Protein AF-A0ABD0MP24-F1 (afdb_monomer_lite)

Organism: Cirrhinus mrigala (NCBI:txid683832)

InterPro domains:
  IPR014722 Large ribosomal subunit protein uL2, domain 2 [G3DSA:2.30.30.30] (44-97)
  IPR021991 UHRF1, tandem tudor domain [PF12148] (24-97)

Sequence (97 aa):
VPRRLCLLWCVKLMTVVFVCVSCSYPENGVVEMSADDVRPRARTVLRFDQLQVGDVVMVNYNLENPEERGFWYDAEITSLNAVSRTNKEIHVKILLG

Structure (mmCIF, N/CA/C/O backbone):
data_AF-A0ABD0MP24-F1
#
_entry.id   AF-A0ABD0MP24-F1
#
loop_
_atom_site.group_PDB
_atom_site.id
_atom_site.type_symbol
_atom_site.label_atom_id
_atom_site.label_alt_id
_atom_site.label_comp_id
_atom_site.label_asym_id
_atom_site.label_entity_id
_atom_site.label_seq_id
_atom_site.pdbx_PDB_ins_code
_atom_site.Cartn_x
_atom_site.Cartn_y
_atom_site.Cartn_z
_atom_site.occupancy
_atom_site.B_iso_or_equiv
_atom_site.auth_seq_id
_atom_site.auth_comp_id
_atom_site.auth_asym_id
_atom_site.auth_atom_id
_atom_site.pdbx_PDB_model_num
ATOM 1 N N . VAL A 1 1 ? 16.097 -2.424 -5.106 1.00 37.06 1 VAL A N 1
ATOM 2 C CA . VAL A 1 1 ? 15.047 -1.407 -5.351 1.00 37.06 1 VAL A CA 1
ATOM 3 C C . VAL A 1 1 ? 13.701 -2.072 -5.093 1.00 37.06 1 VAL A C 1
ATOM 5 O O . VAL A 1 1 ? 13.515 -3.161 -5.631 1.00 37.06 1 VAL A O 1
ATOM 8 N N . PRO A 1 2 ? 12.826 -1.533 -4.224 1.00 38.31 2 PRO A N 1
ATOM 9 C CA . PRO A 1 2 ? 11.573 -2.191 -3.860 1.00 38.31 2 PRO A CA 1
ATOM 10 C C . PRO A 1 2 ? 10.729 -2.377 -5.120 1.00 38.31 2 PRO A C 1
ATOM 12 O O . PRO A 1 2 ? 10.411 -1.408 -5.805 1.00 38.31 2 PRO A O 1
ATOM 15 N N . ARG A 1 3 ? 10.422 -3.632 -5.456 1.00 45.38 3 ARG A N 1
ATOM 16 C CA . ARG A 1 3 ? 9.990 -4.057 -6.800 1.00 45.38 3 ARG A CA 1
ATOM 17 C C . ARG A 1 3 ? 8.605 -3.563 -7.233 1.00 45.38 3 ARG A C 1
ATOM 19 O O . ARG A 1 3 ? 8.170 -3.893 -8.324 1.00 45.38 3 ARG A O 1
ATOM 26 N N . ARG A 1 4 ? 7.885 -2.807 -6.399 1.00 46.69 4 ARG A N 1
ATOM 27 C CA . ARG A 1 4 ? 6.456 -2.513 -6.616 1.00 46.69 4 ARG A CA 1
ATOM 28 C C . ARG A 1 4 ? 6.071 -1.047 -6.437 1.00 46.69 4 ARG A C 1
ATOM 30 O O . ARG A 1 4 ? 4.903 -0.726 -6.228 1.00 46.69 4 ARG A O 1
ATOM 37 N N . LEU A 1 5 ? 7.038 -0.145 -6.590 1.00 48.34 5 LEU A N 1
ATOM 38 C CA . LEU A 1 5 ? 6.755 1.239 -6.952 1.00 48.34 5 LEU A CA 1
ATOM 39 C C . LEU A 1 5 ? 7.066 1.393 -8.425 1.00 48.34 5 LEU A C 1
ATOM 41 O O . LEU A 1 5 ? 8.235 1.467 -8.772 1.00 48.34 5 LEU A O 1
ATOM 45 N N . CYS A 1 6 ? 6.059 1.564 -9.270 1.00 46.53 6 CYS A N 1
ATOM 46 C CA . CYS A 1 6 ? 5.920 2.882 -9.865 1.00 46.53 6 CYS A CA 1
ATOM 47 C C . CYS A 1 6 ? 4.545 3.045 -10.520 1.00 46.53 6 CYS A C 1
ATOM 49 O O . CYS A 1 6 ? 3.928 2.114 -11.035 1.00 46.53 6 CYS A O 1
ATOM 51 N N . LEU A 1 7 ? 4.051 4.274 -10.458 1.00 44.28 7 LEU A N 1
ATOM 52 C CA . LEU A 1 7 ? 2.844 4.754 -11.112 1.00 44.28 7 LEU A CA 1
ATOM 53 C C . LEU A 1 7 ? 3.151 4.860 -12.616 1.00 44.28 7 LEU A C 1
ATOM 55 O O . LEU A 1 7 ? 3.476 5.935 -13.101 1.00 44.28 7 LEU A O 1
ATOM 59 N N . LEU A 1 8 ? 3.133 3.733 -13.329 1.00 48.16 8 LEU A N 1
ATOM 60 C CA . LEU A 1 8 ? 3.733 3.608 -14.662 1.00 48.16 8 LEU A CA 1
ATOM 61 C C . LEU A 1 8 ? 2.770 3.950 -15.801 1.00 48.16 8 LEU A C 1
ATOM 63 O O . LEU A 1 8 ? 1.639 3.467 -15.848 1.00 48.16 8 LEU A O 1
ATOM 67 N N . TRP A 1 9 ? 3.256 4.751 -16.751 1.00 40.00 9 TRP A N 1
ATOM 68 C CA . TRP A 1 9 ? 2.783 4.723 -18.135 1.00 40.00 9 TRP A CA 1
ATOM 69 C C . TRP A 1 9 ? 3.519 3.584 -18.839 1.00 40.00 9 TRP A C 1
ATOM 71 O O . TRP A 1 9 ? 4.747 3.572 -18.829 1.00 40.00 9 TRP A O 1
ATOM 81 N N . CYS A 1 10 ? 2.791 2.630 -19.423 1.00 42.75 10 CYS A N 1
ATOM 82 C CA . CYS A 1 10 ? 3.408 1.545 -20.178 1.00 42.75 10 CYS A CA 1
ATOM 83 C C . CYS A 1 10 ? 2.907 1.491 -21.623 1.00 42.75 10 CYS A C 1
ATOM 85 O O . CYS A 1 10 ? 1.706 1.602 -21.881 1.00 42.75 10 CYS A O 1
ATOM 87 N N . VAL A 1 11 ? 3.844 1.297 -22.553 1.00 46.41 11 VAL A N 1
ATOM 88 C CA . VAL A 1 11 ? 3.590 1.061 -23.976 1.00 46.41 11 VAL A CA 1
ATOM 89 C C . VAL A 1 11 ? 3.615 -0.448 -24.220 1.00 46.41 11 VAL A C 1
ATOM 91 O O . VAL A 1 11 ? 4.611 -1.111 -23.947 1.00 46.41 11 VAL A O 1
ATOM 94 N N . LYS A 1 12 ? 2.507 -1.005 -24.716 1.00 40.22 12 LYS A N 1
ATOM 95 C CA . LYS A 1 12 ? 2.363 -2.444 -24.968 1.00 40.22 12 LYS A CA 1
ATOM 96 C C . LYS A 1 12 ? 3.028 -2.818 -26.297 1.00 40.22 12 LYS A C 1
ATOM 98 O O . LYS A 1 12 ? 2.524 -2.435 -27.349 1.00 40.22 12 LYS A O 1
ATOM 103 N N . LEU A 1 13 ? 4.120 -3.581 -26.256 1.00 40.44 13 LEU A N 1
ATOM 104 C CA . LEU A 1 13 ? 4.723 -4.218 -27.433 1.00 40.44 13 LEU A CA 1
ATOM 105 C C . LEU A 1 13 ? 4.380 -5.717 -27.464 1.00 40.44 13 LEU A C 1
ATOM 107 O O . LEU A 1 13 ? 4.118 -6.337 -26.437 1.00 40.44 13 LEU A O 1
ATOM 111 N N . MET A 1 14 ? 4.303 -6.273 -28.673 1.00 38.91 14 MET A N 1
ATOM 112 C CA . MET A 1 14 ? 3.639 -7.537 -29.045 1.00 38.91 14 MET A CA 1
ATOM 113 C C . MET A 1 14 ? 4.282 -8.834 -28.499 1.00 38.91 14 MET A C 1
ATOM 115 O O . MET A 1 14 ? 3.819 -9.928 -28.805 1.00 38.91 14 MET A O 1
ATOM 119 N N . THR A 1 1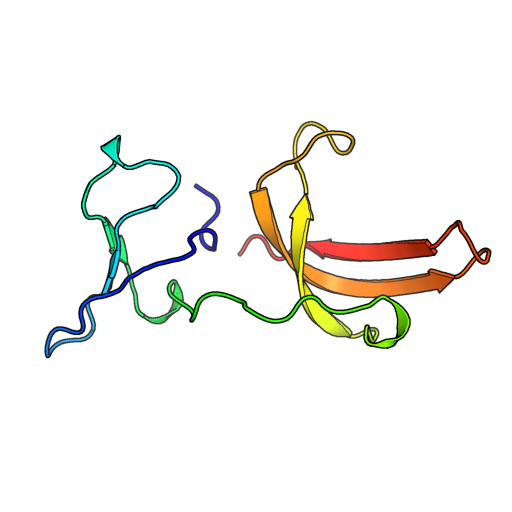5 ? 5.277 -8.709 -27.628 1.00 43.16 15 THR A N 1
ATOM 120 C CA . THR A 1 15 ? 5.901 -9.763 -26.821 1.00 43.16 15 THR A CA 1
ATOM 121 C C . THR A 1 15 ? 6.085 -9.116 -25.454 1.00 43.16 15 THR A C 1
ATOM 123 O O . THR A 1 15 ? 6.638 -8.025 -25.410 1.00 43.16 15 THR A O 1
ATOM 126 N N . VAL A 1 16 ? 5.528 -9.685 -24.382 1.00 46.22 16 VAL A N 1
ATOM 127 C CA . VAL A 1 16 ? 5.182 -8.974 -23.131 1.00 46.22 16 VAL A CA 1
ATOM 128 C C . VAL A 1 16 ? 6.410 -8.432 -22.366 1.00 46.22 16 VAL A C 1
ATOM 130 O O . VAL A 1 16 ? 6.811 -8.969 -21.341 1.00 46.22 16 VAL A O 1
ATOM 133 N N . VAL A 1 17 ? 7.004 -7.354 -22.868 1.00 49.75 17 VAL A N 1
ATOM 134 C CA . VAL A 1 17 ? 8.070 -6.569 -22.245 1.00 49.75 17 VAL A CA 1
ATOM 135 C C . VAL A 1 17 ? 7.469 -5.202 -21.957 1.00 49.75 17 VAL A C 1
ATOM 137 O O . VAL A 1 17 ? 7.067 -4.484 -22.878 1.00 49.75 17 VAL A O 1
ATOM 140 N N . PHE A 1 18 ? 7.339 -4.865 -20.674 1.00 53.25 18 PHE A N 1
ATOM 141 C CA . PHE A 1 18 ? 6.817 -3.572 -20.252 1.00 53.25 18 PHE A CA 1
ATOM 142 C C . PHE A 1 18 ? 7.989 -2.591 -20.178 1.00 53.25 18 PHE A C 1
ATOM 144 O O . PHE A 1 18 ? 8.882 -2.726 -19.346 1.00 53.25 18 PHE A O 1
ATOM 151 N N . VAL A 1 19 ? 7.985 -1.602 -21.073 1.00 53.12 19 VAL A N 1
ATOM 152 C CA . VAL A 1 19 ? 8.885 -0.449 -21.004 1.00 53.12 19 VAL A CA 1
ATOM 153 C C . VAL A 1 19 ? 8.269 0.565 -20.052 1.00 53.12 19 VAL A C 1
ATOM 155 O O . VAL A 1 19 ? 7.165 1.070 -20.282 1.00 53.12 19 VAL A O 1
ATOM 158 N N . CYS A 1 20 ? 8.984 0.829 -18.965 1.00 57.25 20 CYS A N 1
ATOM 159 C CA . CYS A 1 20 ? 8.472 1.544 -17.814 1.00 57.25 20 CYS A CA 1
ATOM 160 C C . CYS A 1 20 ? 9.416 2.696 -17.444 1.00 57.25 20 CYS A C 1
ATOM 162 O O . CYS A 1 20 ? 10.593 2.481 -17.168 1.00 57.25 20 CYS A O 1
ATOM 164 N N . VAL A 1 21 ? 8.897 3.929 -17.443 1.00 59.47 21 VAL A N 1
ATOM 165 C CA . VAL A 1 21 ? 9.630 5.122 -16.986 1.00 59.47 21 VAL A CA 1
ATOM 166 C C . VAL A 1 21 ? 9.137 5.492 -15.599 1.00 59.47 21 VAL A C 1
ATOM 168 O O . VAL A 1 21 ? 7.956 5.790 -15.403 1.00 59.47 21 VAL A O 1
ATOM 171 N N . SER A 1 22 ? 10.041 5.476 -14.625 1.00 60.06 22 SER A N 1
ATOM 172 C CA . SER A 1 22 ? 9.707 5.853 -13.257 1.00 60.06 22 SER A CA 1
ATOM 173 C C . SER A 1 22 ? 9.425 7.354 -13.174 1.00 60.06 22 SER A C 1
ATOM 175 O O . SER A 1 22 ? 10.334 8.164 -13.328 1.00 60.06 22 SER A O 1
ATOM 177 N N . CYS A 1 23 ? 8.181 7.753 -12.887 1.00 60.66 23 CYS A N 1
ATOM 178 C CA . CYS A 1 23 ? 7.828 9.175 -12.759 1.00 60.66 23 CYS A CA 1
ATOM 179 C C . CYS A 1 23 ? 8.608 9.903 -11.650 1.00 60.66 23 CYS A C 1
ATOM 181 O O . CYS A 1 23 ? 8.714 11.124 -11.692 1.00 60.66 23 CYS A O 1
ATOM 183 N N . SER A 1 24 ? 9.115 9.171 -10.656 1.00 61.09 24 SER A N 1
ATOM 184 C CA . SER A 1 24 ? 9.886 9.728 -9.537 1.00 61.09 24 SER A CA 1
ATOM 185 C C . SER A 1 24 ? 11.394 9.758 -9.785 1.00 61.09 24 SER A C 1
ATOM 187 O O . SER A 1 24 ? 12.092 10.420 -9.029 1.00 61.09 24 SER A O 1
ATOM 189 N N . TYR A 1 25 ? 11.875 9.061 -10.818 1.00 68.88 25 TYR A N 1
ATOM 190 C CA . TYR A 1 25 ? 13.296 8.949 -11.158 1.00 68.88 25 TYR A CA 1
ATOM 191 C C . TYR A 1 25 ? 13.458 8.989 -12.686 1.00 68.88 25 TYR A C 1
ATOM 193 O O . TYR A 1 25 ? 13.711 7.950 -13.309 1.00 68.88 25 TYR A O 1
ATOM 201 N N . PRO A 1 26 ? 13.214 10.151 -13.324 1.00 67.06 26 PRO A N 1
ATOM 202 C CA . PRO A 1 26 ? 13.307 10.290 -14.777 1.00 67.06 26 PRO A CA 1
ATOM 203 C C . PRO A 1 26 ? 14.722 10.018 -15.313 1.00 67.06 26 PRO A C 1
ATOM 205 O O . PRO A 1 26 ? 14.870 9.644 -16.475 1.00 67.06 26 PRO A O 1
ATOM 208 N N . GLU A 1 27 ? 15.753 10.159 -14.479 1.00 76.31 27 GLU A N 1
ATOM 209 C CA . GLU A 1 27 ? 17.148 9.857 -14.801 1.00 76.31 27 GLU A CA 1
ATOM 210 C C . GLU A 1 27 ? 17.397 8.372 -15.080 1.00 76.31 27 GLU A C 1
ATOM 212 O O . GLU A 1 27 ? 18.301 8.037 -15.842 1.00 76.31 27 GLU A O 1
ATOM 217 N N . ASN A 1 28 ? 16.564 7.482 -14.530 1.00 69.81 28 ASN A N 1
ATOM 218 C CA . ASN A 1 28 ? 16.680 6.044 -14.770 1.00 69.81 28 ASN A CA 1
ATOM 219 C C . ASN A 1 28 ? 16.213 5.653 -16.180 1.00 69.81 28 ASN A C 1
ATOM 221 O O . ASN A 1 28 ? 16.430 4.520 -16.605 1.00 69.81 28 ASN A O 1
ATOM 225 N N . GLY A 1 29 ? 15.577 6.576 -16.909 1.00 70.25 29 GLY A N 1
ATOM 226 C CA . GLY A 1 29 ? 15.126 6.356 -18.274 1.00 70.25 29 GLY A CA 1
ATOM 227 C C . GLY A 1 29 ? 14.109 5.220 -18.391 1.00 70.25 29 GLY A C 1
ATOM 228 O O . GLY A 1 29 ? 13.221 5.050 -17.552 1.0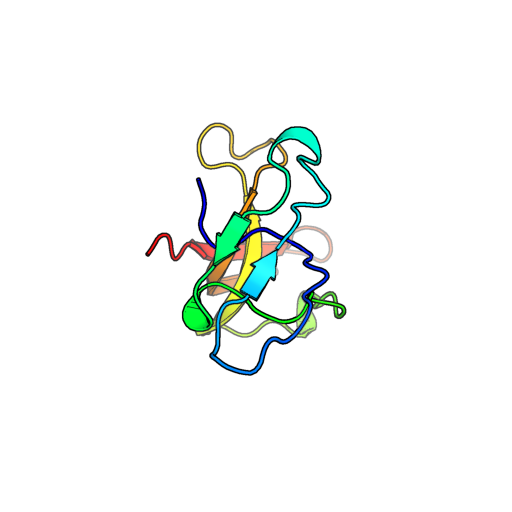0 70.25 29 GLY A O 1
ATOM 229 N N . VAL A 1 30 ? 14.215 4.472 -19.486 1.00 72.31 30 VAL A N 1
ATOM 230 C CA . VAL A 1 30 ? 13.383 3.302 -19.767 1.00 72.31 30 VAL A CA 1
ATOM 231 C C . VAL A 1 30 ? 13.975 2.084 -19.070 1.00 72.31 30 VAL A C 1
ATOM 233 O O . VAL A 1 30 ? 15.092 1.676 -19.376 1.00 72.31 30 VAL A O 1
ATOM 236 N N . VAL A 1 31 ? 13.195 1.478 -18.176 1.00 73.38 31 VAL A N 1
ATOM 237 C CA . VAL A 1 31 ? 13.526 0.200 -17.543 1.00 73.38 31 VAL A CA 1
ATOM 238 C C . VAL A 1 31 ? 12.640 -0.891 -18.136 1.00 73.38 31 VAL A C 1
ATOM 240 O O . VAL A 1 31 ? 11.421 -0.722 -18.237 1.00 73.38 31 VAL A O 1
ATOM 243 N N . GLU A 1 32 ? 13.252 -2.006 -18.532 1.00 70.75 32 GLU A N 1
ATOM 244 C CA . GLU A 1 32 ? 12.527 -3.218 -18.913 1.00 70.75 32 GLU A CA 1
ATOM 245 C C . GLU A 1 32 ? 12.030 -3.931 -17.654 1.00 70.75 32 GLU A C 1
ATOM 247 O O . GLU A 1 32 ? 12.805 -4.233 -16.745 1.00 70.75 32 GLU A O 1
ATOM 252 N N . MET A 1 33 ? 10.724 -4.184 -17.592 1.00 69.19 33 MET A N 1
ATOM 253 C CA . MET A 1 33 ? 10.087 -4.885 -16.482 1.00 69.19 33 MET A CA 1
ATOM 254 C C . MET A 1 33 ? 9.284 -6.083 -16.984 1.00 69.19 33 MET A C 1
ATOM 256 O O . MET A 1 33 ? 8.727 -6.073 -18.090 1.00 69.19 33 MET A O 1
ATOM 260 N N . SER A 1 34 ? 9.218 -7.123 -16.150 1.00 74.25 34 SER A N 1
ATOM 261 C CA . SER A 1 34 ? 8.352 -8.272 -16.398 1.00 74.25 34 SER A CA 1
ATOM 262 C C . SER A 1 34 ? 6.883 -7.891 -16.187 1.00 74.25 34 SER A C 1
ATOM 264 O O . SER A 1 34 ? 6.566 -6.939 -15.470 1.00 74.25 34 SER A O 1
ATOM 266 N N . ALA A 1 35 ? 5.969 -8.646 -16.800 1.00 69.81 35 ALA A N 1
ATOM 267 C CA . ALA A 1 35 ? 4.533 -8.445 -16.609 1.00 69.81 35 ALA A CA 1
ATOM 268 C C . ALA A 1 35 ? 4.102 -8.598 -15.142 1.00 69.81 35 ALA A C 1
ATOM 270 O O . ALA A 1 35 ? 3.196 -7.899 -14.699 1.00 69.81 35 ALA A O 1
ATOM 271 N N . ASP A 1 36 ? 4.766 -9.484 -14.400 1.00 72.62 36 ASP A N 1
ATOM 272 C CA . ASP A 1 36 ? 4.441 -9.793 -13.007 1.00 72.62 36 ASP A CA 1
ATOM 273 C C . ASP A 1 36 ? 4.870 -8.671 -12.045 1.00 72.62 36 ASP A C 1
ATOM 275 O O . ASP A 1 36 ? 4.318 -8.536 -10.951 1.00 72.62 36 ASP A O 1
ATOM 279 N N . ASP A 1 37 ? 5.819 -7.828 -12.466 1.00 70.19 37 ASP A N 1
ATOM 280 C CA . ASP A 1 37 ? 6.309 -6.682 -11.695 1.00 70.19 37 ASP A CA 1
ATOM 281 C C . ASP A 1 37 ? 5.525 -5.384 -11.982 1.00 70.19 37 ASP A C 1
ATOM 283 O O . ASP A 1 37 ? 5.688 -4.387 -11.272 1.00 70.19 37 ASP A O 1
ATOM 287 N N . VAL A 1 38 ? 4.655 -5.369 -13.003 1.00 71.19 38 VAL A N 1
ATOM 288 C CA . VAL A 1 38 ? 3.898 -4.177 -13.417 1.00 71.19 38 VAL A CA 1
ATOM 289 C C . VAL A 1 38 ? 2.405 -4.371 -13.175 1.00 71.19 38 VAL A C 1
ATOM 291 O O . VAL A 1 38 ? 1.762 -5.253 -13.733 1.00 71.19 38 VAL A O 1
ATOM 294 N N . ARG A 1 39 ? 1.805 -3.464 -12.397 1.00 77.12 39 ARG A N 1
ATOM 295 C CA . ARG A 1 39 ? 0.350 -3.398 -12.196 1.00 77.12 39 ARG A CA 1
ATOM 296 C C . ARG A 1 39 ? -0.211 -2.026 -12.565 1.00 77.12 39 ARG A C 1
ATOM 298 O O . ARG A 1 39 ? 0.519 -1.032 -12.511 1.00 77.12 39 ARG A O 1
ATOM 305 N N . PRO A 1 40 ? -1.510 -1.928 -12.900 1.00 75.50 40 PRO A N 1
ATOM 306 C CA . PRO A 1 40 ? -2.154 -0.643 -13.127 1.00 75.50 40 PRO A CA 1
ATOM 307 C C . PRO A 1 40 ? -1.993 0.291 -11.925 1.00 75.50 40 PRO A C 1
ATOM 309 O O . PRO A 1 40 ? -2.105 -0.124 -10.770 1.00 75.50 40 PRO A O 1
ATOM 312 N N . ARG A 1 41 ? -1.777 1.579 -12.204 1.00 75.06 41 ARG A N 1
ATOM 313 C CA . ARG A 1 41 ? -1.715 2.630 -11.183 1.00 75.06 41 ARG A CA 1
ATOM 314 C C . ARG A 1 41 ? -2.968 2.599 -10.305 1.00 75.06 41 ARG A C 1
ATOM 316 O O . ARG A 1 41 ? -4.078 2.771 -10.808 1.00 75.06 41 ARG A O 1
ATOM 323 N N . ALA A 1 42 ? -2.770 2.465 -8.995 1.00 76.25 42 ALA A N 1
ATOM 324 C CA . ALA A 1 42 ? -3.843 2.582 -8.017 1.00 76.25 42 ALA A CA 1
ATOM 325 C C . ALA A 1 42 ? -4.506 3.969 -8.118 1.00 76.25 42 ALA A C 1
ATOM 327 O O . ALA A 1 42 ? -3.823 4.996 -8.155 1.00 76.25 42 ALA A O 1
ATOM 328 N N . ARG A 1 43 ? -5.843 3.991 -8.192 1.00 80.00 43 ARG A N 1
ATOM 329 C CA . ARG A 1 43 ? -6.657 5.222 -8.265 1.00 80.00 43 ARG A CA 1
ATOM 330 C C . ARG A 1 43 ? -7.581 5.406 -7.065 1.00 80.00 43 ARG A C 1
ATOM 332 O O . ARG A 1 43 ? -8.033 6.517 -6.815 1.00 80.00 43 ARG A O 1
ATOM 339 N N . THR A 1 44 ? -7.853 4.329 -6.337 1.00 78.94 44 THR A N 1
ATOM 340 C CA . THR A 1 44 ? -8.802 4.317 -5.227 1.00 78.94 44 THR A CA 1
ATOM 341 C C . THR A 1 44 ? -8.041 4.356 -3.913 1.00 78.94 44 THR A C 1
ATOM 343 O O . THR A 1 44 ? -7.225 3.478 -3.646 1.00 78.94 44 THR A O 1
ATOM 346 N N . VAL A 1 45 ? -8.321 5.365 -3.090 1.00 84.56 45 VAL A N 1
ATOM 347 C CA . VAL A 1 45 ? -7.846 5.420 -1.705 1.00 84.56 45 VAL A CA 1
ATOM 348 C C . VAL A 1 45 ? -8.893 4.747 -0.825 1.00 84.56 45 VAL A C 1
ATOM 350 O O . VAL A 1 45 ? -10.044 5.184 -0.797 1.00 84.56 45 VAL A O 1
ATOM 353 N N . LEU A 1 46 ? -8.500 3.680 -0.129 1.00 83.88 46 LEU A N 1
ATOM 354 C CA . LEU A 1 46 ? -9.380 2.962 0.788 1.00 83.88 46 LEU A CA 1
ATOM 355 C C . LEU A 1 46 ? -9.492 3.718 2.112 1.00 83.88 46 LEU A C 1
ATOM 357 O O . LEU A 1 46 ? -8.494 4.166 2.681 1.00 83.88 46 LEU A O 1
ATOM 361 N N . ARG A 1 47 ? -10.722 3.869 2.606 1.00 86.31 47 ARG A N 1
ATOM 362 C CA . ARG A 1 47 ? -10.971 4.386 3.959 1.00 86.31 47 ARG A CA 1
ATOM 363 C C . ARG A 1 47 ? -10.790 3.265 4.974 1.00 86.31 47 ARG A C 1
ATOM 365 O O . ARG A 1 47 ? -11.020 2.111 4.641 1.00 86.31 47 ARG A O 1
ATOM 372 N N . PHE A 1 48 ? -10.484 3.612 6.224 1.00 83.94 48 PHE A N 1
ATOM 373 C CA . PHE A 1 48 ? -10.352 2.628 7.308 1.00 83.94 48 PHE A CA 1
ATOM 374 C C . PHE A 1 48 ? -11.557 1.680 7.405 1.00 83.94 48 PHE A C 1
ATOM 376 O O . PHE A 1 48 ? -11.384 0.485 7.581 1.00 83.94 48 PHE A O 1
ATOM 383 N N . ASP A 1 49 ? -12.771 2.199 7.209 1.00 84.38 49 ASP A N 1
ATOM 384 C CA . ASP A 1 49 ? -14.012 1.419 7.327 1.00 84.38 49 ASP A CA 1
ATOM 385 C C . ASP A 1 49 ? -14.222 0.432 6.158 1.00 84.38 49 ASP A C 1
ATOM 387 O O . ASP A 1 49 ? -15.159 -0.359 6.169 1.00 84.38 49 ASP A O 1
ATOM 391 N N . GLN A 1 50 ? -13.382 0.513 5.122 1.00 85.94 50 GLN A N 1
ATOM 392 C CA . GLN A 1 50 ? -13.380 -0.383 3.963 1.00 85.94 50 GLN A CA 1
ATOM 393 C C . GLN A 1 50 ? -12.265 -1.428 4.038 1.00 85.94 50 GLN A C 1
ATOM 395 O O . GLN A 1 50 ? -12.209 -2.289 3.168 1.00 85.94 50 GLN A O 1
ATOM 400 N N . LEU A 1 51 ? -11.369 -1.327 5.022 1.00 88.31 51 LEU A N 1
ATOM 401 C CA . LEU A 1 51 ? -10.273 -2.268 5.195 1.00 88.31 51 LEU A CA 1
ATOM 402 C C . LEU A 1 51 ? -10.775 -3.520 5.909 1.00 88.31 51 LEU A C 1
ATOM 404 O O . LEU A 1 51 ? -11.523 -3.422 6.885 1.00 88.31 51 LEU A O 1
ATOM 408 N N . GLN A 1 52 ? -10.323 -4.685 5.456 1.00 89.31 52 GLN A N 1
ATOM 409 C CA . GLN A 1 52 ? -10.577 -5.957 6.119 1.00 89.31 52 GLN A CA 1
ATOM 410 C C . GLN A 1 52 ? -9.267 -6.684 6.424 1.00 89.31 52 GLN A C 1
ATOM 412 O O . GLN A 1 52 ? -8.253 -6.511 5.749 1.00 89.31 52 GLN A O 1
ATOM 417 N N . VAL A 1 53 ? -9.277 -7.490 7.486 1.00 92.50 53 VAL A N 1
ATOM 418 C CA . VAL A 1 53 ? -8.147 -8.368 7.815 1.00 92.50 53 VAL A CA 1
ATOM 419 C C . VAL A 1 53 ? -8.017 -9.424 6.715 1.00 92.50 53 VAL A C 1
ATOM 421 O O . VAL A 1 53 ? -9.006 -10.056 6.352 1.00 92.50 53 VAL A O 1
ATOM 424 N N . GLY A 1 54 ? -6.803 -9.604 6.196 1.00 91.50 54 GLY A N 1
ATOM 425 C CA . GLY A 1 54 ? -6.489 -10.453 5.046 1.00 91.50 54 GLY A CA 1
ATOM 426 C C . GLY A 1 54 ? -6.410 -9.707 3.709 1.00 91.50 54 GLY A C 1
ATOM 427 O O . GLY A 1 54 ? -5.931 -10.275 2.729 1.00 91.50 54 GLY A O 1
ATOM 428 N N . ASP A 1 55 ? -6.820 -8.434 3.647 1.00 89.75 55 ASP A N 1
ATOM 429 C CA . ASP A 1 55 ? -6.684 -7.647 2.420 1.00 89.75 55 ASP A CA 1
ATOM 430 C C . ASP A 1 55 ? -5.215 -7.316 2.140 1.00 89.75 55 ASP A C 1
ATOM 432 O O . ASP A 1 55 ? -4.476 -6.868 3.022 1.00 89.75 55 ASP A O 1
ATOM 436 N N . VAL A 1 56 ? -4.808 -7.465 0.878 1.00 89.38 56 VAL A N 1
ATOM 437 C CA . VAL A 1 56 ?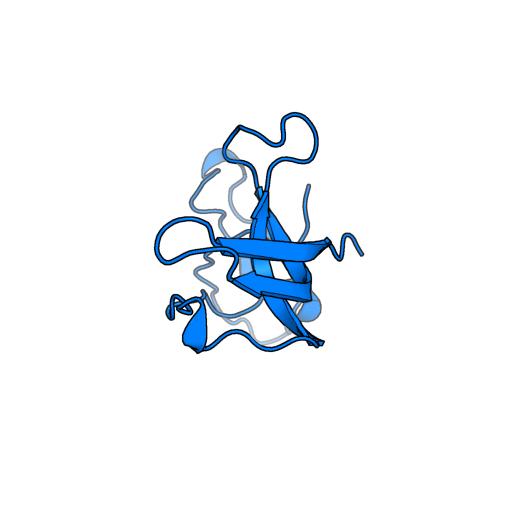 -3.496 -7.020 0.397 1.00 89.38 56 VAL A CA 1
ATOM 438 C C . VAL A 1 56 ? -3.638 -5.626 -0.200 1.00 89.38 56 VAL A C 1
ATOM 440 O O . VAL A 1 56 ? -4.229 -5.438 -1.265 1.00 89.38 56 VAL A O 1
ATOM 443 N N . VAL A 1 57 ? -3.078 -4.638 0.491 1.00 88.69 57 VAL A N 1
ATOM 444 C CA . VAL A 1 57 ? -3.152 -3.223 0.123 1.00 88.69 57 VAL A CA 1
ATOM 445 C C . VAL A 1 57 ? -1.761 -2.632 -0.072 1.00 88.69 57 VAL A C 1
ATOM 447 O O . VAL A 1 57 ? -0.761 -3.139 0.432 1.00 88.69 57 VAL A O 1
ATOM 450 N N . MET A 1 58 ? -1.694 -1.530 -0.815 1.00 87.81 58 MET A N 1
ATOM 451 C CA . MET A 1 58 ? -0.451 -0.796 -1.017 1.00 87.81 58 MET A CA 1
ATOM 452 C C . MET A 1 58 ? -0.298 0.263 0.083 1.00 87.81 58 MET A C 1
ATOM 454 O O . MET A 1 58 ? -1.102 1.194 0.160 1.00 87.81 58 MET A O 1
ATOM 458 N N . VAL A 1 59 ? 0.733 0.137 0.917 1.00 87.38 59 VAL A N 1
ATOM 459 C CA . VAL A 1 59 ? 1.003 1.029 2.056 1.00 87.38 59 VAL A CA 1
ATOM 460 C C . VAL A 1 59 ? 2.281 1.817 1.832 1.00 87.38 59 VAL A C 1
ATOM 462 O O . VAL A 1 59 ? 3.247 1.290 1.288 1.00 87.38 59 VAL A O 1
ATOM 465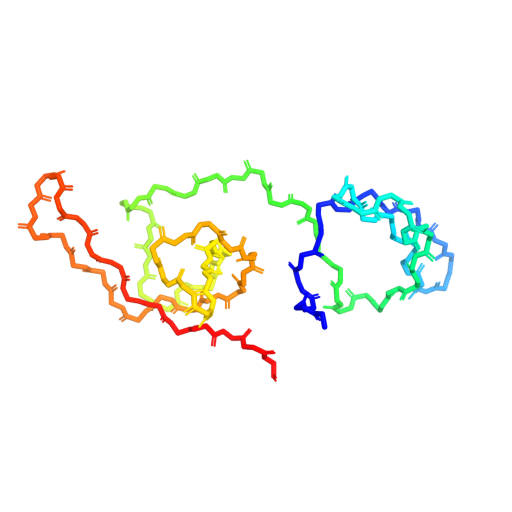 N N . ASN A 1 60 ? 2.304 3.079 2.255 1.00 88.56 60 ASN A N 1
ATOM 466 C CA . ASN A 1 60 ? 3.541 3.846 2.311 1.00 88.56 60 ASN A CA 1
ATOM 467 C C . ASN A 1 60 ? 4.184 3.634 3.683 1.00 88.56 60 ASN A C 1
ATOM 469 O O . ASN A 1 60 ? 3.584 3.987 4.696 1.00 88.56 60 ASN A O 1
ATOM 473 N N . TYR A 1 61 ? 5.372 3.041 3.707 1.00 85.12 61 TYR A N 1
ATOM 474 C CA . TYR A 1 61 ? 6.112 2.797 4.938 1.00 85.12 61 TYR A CA 1
ATOM 475 C C . TYR A 1 61 ? 7.607 2.950 4.683 1.00 85.12 61 TYR A C 1
ATOM 477 O O . TYR A 1 61 ? 8.093 2.637 3.595 1.00 85.12 61 TYR A O 1
ATOM 485 N N . ASN A 1 62 ? 8.348 3.441 5.667 1.00 86.56 62 ASN A N 1
ATOM 486 C CA . ASN A 1 62 ? 9.801 3.498 5.603 1.00 86.56 62 ASN A CA 1
ATOM 487 C C . ASN A 1 62 ? 10.387 2.407 6.512 1.00 86.56 62 ASN A C 1
ATOM 489 O O . ASN A 1 62 ? 10.080 2.346 7.699 1.00 86.56 62 ASN A O 1
ATOM 493 N N . LEU A 1 63 ? 11.199 1.520 5.926 1.00 82.25 63 LEU A N 1
ATOM 494 C CA . LEU A 1 63 ? 11.823 0.398 6.637 1.00 82.25 63 LEU A CA 1
ATOM 495 C C . LEU A 1 63 ? 12.948 0.849 7.577 1.00 82.25 63 LEU A C 1
ATOM 497 O O . LEU A 1 63 ? 13.237 0.140 8.535 1.00 82.25 63 LEU A O 1
ATOM 501 N N . GLU A 1 64 ? 13.575 1.992 7.298 1.00 85.75 64 GLU A N 1
ATOM 502 C CA . GLU A 1 64 ? 14.644 2.554 8.127 1.00 85.75 64 GLU A CA 1
ATOM 503 C C . GLU A 1 64 ? 14.048 3.403 9.255 1.00 85.75 64 GLU A C 1
ATOM 505 O O . GLU A 1 64 ? 14.290 3.128 10.429 1.00 85.75 64 GLU A O 1
ATOM 510 N N . ASN A 1 65 ? 13.194 4.371 8.898 1.00 85.06 65 ASN A N 1
ATOM 511 C CA . ASN A 1 65 ? 12.600 5.328 9.835 1.00 85.06 65 ASN A CA 1
ATOM 512 C C . ASN A 1 65 ? 11.062 5.281 9.787 1.00 85.06 65 ASN A C 1
ATOM 514 O O . ASN A 1 65 ? 10.475 5.998 8.981 1.00 85.06 65 ASN A O 1
ATOM 518 N N . PRO A 1 66 ? 10.381 4.523 10.668 1.00 84.06 66 PRO A N 1
ATOM 519 C CA . PRO A 1 66 ? 8.921 4.348 10.646 1.00 84.06 66 PRO A CA 1
ATOM 520 C C . PRO A 1 66 ? 8.091 5.641 10.696 1.00 84.06 66 PRO A C 1
ATOM 522 O O . PRO A 1 66 ? 6.940 5.650 10.265 1.00 84.06 66 PRO A O 1
ATOM 525 N N . GLU A 1 67 ? 8.656 6.722 11.240 1.00 83.75 67 GLU A N 1
ATOM 526 C CA . GLU A 1 67 ? 7.995 8.029 11.358 1.00 83.75 67 GLU A CA 1
ATOM 527 C C . GLU A 1 67 ? 8.022 8.845 10.057 1.00 83.75 67 GLU A C 1
ATOM 529 O O . GLU A 1 67 ? 7.273 9.811 9.899 1.00 83.75 67 GLU A O 1
ATOM 534 N N . GLU A 1 68 ? 8.871 8.463 9.105 1.00 85.50 68 GLU A N 1
ATOM 535 C CA . GLU A 1 68 ? 9.053 9.182 7.854 1.00 85.50 68 GLU A CA 1
ATOM 536 C C . GLU A 1 68 ? 8.286 8.532 6.701 1.00 85.50 68 GLU A C 1
ATOM 538 O O . GLU A 1 68 ? 8.027 7.327 6.662 1.00 85.50 68 GLU A O 1
ATOM 543 N N . ARG A 1 69 ? 7.944 9.348 5.697 1.00 79.19 69 ARG A N 1
ATOM 544 C CA . ARG A 1 69 ? 7.371 8.836 4.448 1.00 79.19 69 ARG A CA 1
ATOM 545 C C . ARG A 1 69 ? 8.422 8.016 3.719 1.00 79.19 69 ARG A C 1
ATOM 547 O O . ARG A 1 69 ? 9.509 8.511 3.440 1.00 79.19 69 ARG A O 1
ATOM 554 N N . GLY A 1 70 ? 8.065 6.788 3.375 1.00 85.38 70 GLY A N 1
ATOM 555 C CA . GLY A 1 70 ? 8.959 5.862 2.702 1.00 85.38 70 GLY A CA 1
ATOM 556 C C . GLY A 1 70 ? 8.474 5.482 1.319 1.00 85.38 70 GLY A C 1
ATOM 557 O O . GLY A 1 70 ? 7.899 6.273 0.564 1.00 85.38 70 GLY A O 1
ATOM 558 N N . PHE A 1 71 ? 8.700 4.218 1.004 1.00 83.75 71 PHE A N 1
ATOM 559 C CA . PHE A 1 71 ? 8.335 3.607 -0.259 1.00 83.75 71 PHE A CA 1
ATOM 560 C C . PHE A 1 71 ? 6.960 2.932 -0.140 1.00 83.75 71 PHE A C 1
ATOM 562 O O . PHE A 1 71 ? 6.480 2.636 0.953 1.00 83.75 71 PHE A O 1
ATOM 569 N N . TRP A 1 72 ? 6.293 2.724 -1.274 1.00 84.94 72 TRP A N 1
ATOM 570 C CA . TRP A 1 72 ? 5.068 1.935 -1.326 1.00 84.94 72 TRP A CA 1
ATOM 571 C C . TRP A 1 72 ? 5.368 0.439 -1.385 1.00 84.94 72 TRP A C 1
ATOM 573 O O . TRP A 1 72 ? 5.995 -0.046 -2.325 1.00 84.94 72 TRP A O 1
ATOM 583 N N . TYR A 1 73 ? 4.863 -0.296 -0.409 1.00 86.06 73 TYR A N 1
ATOM 584 C CA . TYR A 1 73 ? 4.977 -1.741 -0.345 1.00 86.06 73 TYR A CA 1
ATOM 585 C C . TYR A 1 73 ? 3.602 -2.379 -0.420 1.00 86.06 73 TYR A C 1
ATOM 587 O O . TYR A 1 73 ? 2.604 -1.781 -0.017 1.00 86.06 73 TYR A O 1
ATOM 595 N N . ASP A 1 74 ? 3.556 -3.609 -0.914 1.00 86.88 74 ASP A N 1
ATOM 596 C CA . ASP A 1 74 ? 2.388 -4.444 -0.688 1.00 86.88 74 ASP A CA 1
ATOM 597 C C . ASP A 1 74 ? 2.436 -4.970 0.737 1.00 86.88 74 ASP A C 1
ATOM 599 O O . ASP A 1 74 ? 3.473 -5.447 1.199 1.00 86.88 74 ASP A O 1
ATOM 603 N N . ALA A 1 75 ? 1.319 -4.861 1.438 1.00 90.31 75 ALA A N 1
ATOM 604 C CA . ALA A 1 75 ? 1.189 -5.375 2.781 1.00 90.31 75 ALA A CA 1
ATOM 605 C C . ALA A 1 75 ? -0.183 -6.013 2.976 1.00 90.31 75 ALA A C 1
ATOM 607 O O . ALA A 1 75 ? -1.194 -5.513 2.487 1.00 90.31 75 ALA A O 1
ATOM 608 N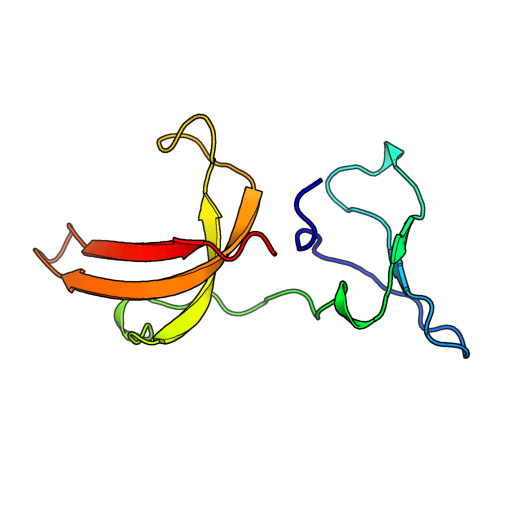 N . GLU A 1 76 ? -0.196 -7.126 3.695 1.00 92.31 76 GLU A N 1
ATOM 609 C CA . GLU A 1 76 ? -1.413 -7.811 4.113 1.00 92.31 76 GLU A CA 1
ATOM 610 C C . GLU A 1 76 ? -1.861 -7.262 5.465 1.00 92.31 76 GLU A C 1
ATOM 612 O O . GLU A 1 76 ? -1.060 -7.166 6.398 1.00 92.31 76 GLU A O 1
ATOM 617 N N . ILE A 1 77 ? -3.129 -6.892 5.591 1.00 92.69 77 ILE A N 1
ATOM 618 C CA . ILE A 1 77 ? -3.677 -6.380 6.847 1.00 92.69 77 ILE A CA 1
ATOM 619 C C . ILE A 1 77 ? -3.861 -7.536 7.824 1.00 92.69 77 ILE A C 1
ATOM 621 O O . ILE A 1 77 ? -4.630 -8.455 7.563 1.00 92.69 77 ILE A O 1
ATOM 625 N N . THR A 1 78 ? -3.194 -7.474 8.974 1.00 93.44 78 THR A N 1
ATOM 626 C CA . THR A 1 78 ? -3.272 -8.518 10.006 1.00 93.44 78 THR A CA 1
ATOM 627 C C . THR A 1 78 ? -4.211 -8.141 11.142 1.00 93.44 78 THR A C 1
ATOM 629 O O . THR A 1 78 ? -4.926 -9.004 11.646 1.00 93.44 78 THR A O 1
ATOM 632 N N . SER A 1 79 ? -4.258 -6.859 11.513 1.00 91.62 79 SER A N 1
ATOM 633 C CA . SER A 1 79 ? -5.152 -6.366 12.564 1.00 91.62 79 SER A CA 1
ATOM 634 C C . SER A 1 79 ? -5.622 -4.945 12.280 1.00 91.62 79 SER A C 1
ATOM 636 O O . SER A 1 79 ? -4.845 -4.091 11.851 1.00 91.62 79 SER A O 1
ATOM 638 N N . LEU A 1 80 ? -6.889 -4.676 12.591 1.00 90.00 80 LEU A N 1
ATOM 639 C CA . LEU A 1 80 ? -7.503 -3.352 12.521 1.00 90.00 80 LEU A CA 1
ATOM 640 C C . LEU A 1 80 ? -8.080 -3.008 13.893 1.00 90.00 80 LEU A C 1
ATOM 642 O O . LEU A 1 80 ? -9.085 -3.582 14.307 1.00 90.00 80 LEU A O 1
ATOM 646 N N . ASN A 1 81 ? -7.450 -2.066 14.590 1.00 86.69 81 ASN A N 1
ATOM 647 C CA . ASN A 1 81 ? -7.847 -1.639 15.926 1.00 86.69 81 ASN A CA 1
ATOM 648 C C . ASN A 1 81 ? -8.324 -0.184 15.880 1.00 86.69 81 ASN A C 1
ATOM 650 O O . ASN A 1 81 ? -7.547 0.754 15.711 1.00 86.69 81 ASN A O 1
ATOM 654 N N . ALA A 1 82 ? -9.627 0.023 16.047 1.00 83.12 82 ALA A N 1
ATOM 655 C CA . ALA A 1 82 ? -10.201 1.355 16.207 1.00 83.12 82 ALA A CA 1
ATOM 656 C C . ALA A 1 82 ? -10.288 1.700 17.700 1.00 83.12 82 ALA A C 1
ATOM 658 O O . ALA A 1 82 ? -11.329 1.505 18.324 1.00 83.12 82 ALA A O 1
ATOM 659 N N . VAL A 1 83 ? -9.186 2.185 18.282 1.00 76.62 83 VAL A N 1
ATOM 660 C CA . VAL A 1 83 ? -9.115 2.510 19.719 1.00 76.62 83 VAL A CA 1
ATOM 661 C C . VAL A 1 83 ? -9.984 3.728 20.055 1.00 76.62 83 VAL A C 1
ATOM 663 O O . VAL A 1 83 ? -10.614 3.782 21.108 1.00 76.62 83 VAL A O 1
ATOM 666 N N . SER A 1 84 ? -10.061 4.718 19.160 1.00 79.06 84 SER A N 1
ATOM 667 C CA . SER A 1 84 ? -10.955 5.871 19.313 1.00 79.06 84 SER A CA 1
ATOM 668 C C . SER A 1 84 ? -11.355 6.482 17.964 1.00 79.06 84 SER A C 1
ATOM 670 O O . SER A 1 84 ? -10.917 6.045 16.902 1.00 79.06 84 SER A O 1
ATOM 672 N N . ARG A 1 85 ? -12.183 7.540 17.982 1.00 74.62 85 ARG A N 1
ATOM 673 C CA . ARG A 1 85 ? -12.582 8.269 16.761 1.00 74.62 85 ARG A CA 1
ATOM 674 C C . ARG A 1 85 ? -11.378 8.833 15.991 1.00 74.62 85 ARG A C 1
ATOM 676 O O . ARG A 1 85 ? -11.447 8.952 14.770 1.00 74.62 85 ARG A O 1
ATOM 683 N N . THR A 1 86 ? -10.310 9.206 16.696 1.00 77.62 86 THR A N 1
ATOM 684 C CA . THR A 1 86 ? -9.092 9.800 16.120 1.00 77.62 86 THR A CA 1
ATOM 685 C C . THR A 1 86 ? -7.909 8.842 16.096 1.00 77.62 86 THR A C 1
ATOM 687 O O . THR A 1 86 ? -7.037 9.018 15.252 1.00 77.62 86 THR A O 1
ATOM 690 N N . ASN A 1 87 ? -7.876 7.839 16.977 1.00 81.25 87 ASN A N 1
ATOM 691 C CA . ASN A 1 87 ? -6.792 6.868 17.030 1.00 81.25 87 ASN A CA 1
ATOM 692 C C . ASN A 1 87 ? -7.221 5.542 16.387 1.00 81.25 87 ASN A C 1
ATOM 694 O O . ASN A 1 87 ? -8.048 4.805 16.930 1.00 81.25 87 ASN A O 1
ATOM 698 N N . LYS A 1 88 ? -6.666 5.290 15.203 1.00 86.12 88 LYS A N 1
ATOM 699 C CA . LYS A 1 88 ? -6.890 4.100 14.390 1.00 86.12 88 LYS A CA 1
ATOM 700 C C . LYS A 1 88 ? -5.536 3.445 14.165 1.00 86.12 88 LYS A C 1
ATOM 702 O O . LYS A 1 88 ? -4.667 4.034 13.529 1.00 86.12 88 LYS A O 1
ATOM 707 N N . GLU A 1 89 ? -5.382 2.237 14.674 1.00 88.38 89 GLU A N 1
ATOM 708 C CA . GLU A 1 89 ? -4.171 1.441 14.553 1.00 88.38 89 GLU A CA 1
ATOM 709 C C . GLU A 1 89 ? -4.404 0.345 13.513 1.00 88.38 89 GLU A C 1
ATOM 711 O O . GLU A 1 89 ? -5.409 -0.371 13.540 1.00 88.38 89 GLU A O 1
ATOM 716 N N . ILE A 1 90 ? -3.482 0.233 12.561 1.00 89.56 90 ILE A N 1
ATOM 717 C CA . ILE A 1 90 ? -3.519 -0.779 11.507 1.00 89.56 90 ILE A CA 1
ATOM 718 C C . ILE A 1 90 ? -2.197 -1.531 11.576 1.00 89.56 90 ILE A C 1
ATOM 720 O O . ILE A 1 90 ? -1.137 -0.942 11.376 1.00 89.56 90 ILE A O 1
ATOM 724 N N . HIS A 1 91 ? -2.263 -2.828 11.855 1.00 90.94 91 HIS A N 1
ATOM 725 C CA . HIS A 1 91 ? -1.107 -3.706 11.760 1.00 90.94 91 HIS A CA 1
ATOM 726 C C . HIS A 1 91 ? -1.144 -4.409 10.415 1.00 90.94 91 HIS A C 1
ATOM 728 O O . HIS A 1 91 ? -2.173 -4.951 10.002 1.00 90.94 91 HIS A O 1
ATOM 734 N N . VAL A 1 92 ? -0.006 -4.382 9.732 1.00 92.19 92 VAL A N 1
ATOM 735 C CA . VAL A 1 92 ? 0.149 -4.986 8.416 1.00 92.19 92 VAL A CA 1
ATOM 736 C C . VAL A 1 92 ? 1.440 -5.784 8.357 1.00 92.19 92 VAL A C 1
ATOM 738 O O . VAL A 1 92 ? 2.437 -5.443 8.995 1.00 92.19 92 VAL A O 1
ATOM 741 N N . LYS A 1 93 ? 1.433 -6.845 7.560 1.00 92.38 93 LYS A N 1
ATOM 742 C CA . LYS A 1 93 ? 2.605 -7.639 7.225 1.00 92.38 93 LYS A CA 1
ATOM 743 C C . LYS A 1 93 ? 3.091 -7.225 5.843 1.00 92.38 93 LYS A C 1
ATOM 745 O O . LYS A 1 93 ? 2.436 -7.506 4.844 1.00 92.38 93 LYS A O 1
ATOM 750 N N . ILE A 1 94 ? 4.238 -6.555 5.792 1.00 89.88 94 ILE A N 1
ATOM 751 C CA . ILE A 1 94 ? 4.843 -6.107 4.535 1.00 89.88 94 ILE A CA 1
ATOM 752 C C . ILE A 1 94 ? 5.370 -7.319 3.753 1.00 89.88 94 ILE A C 1
ATOM 754 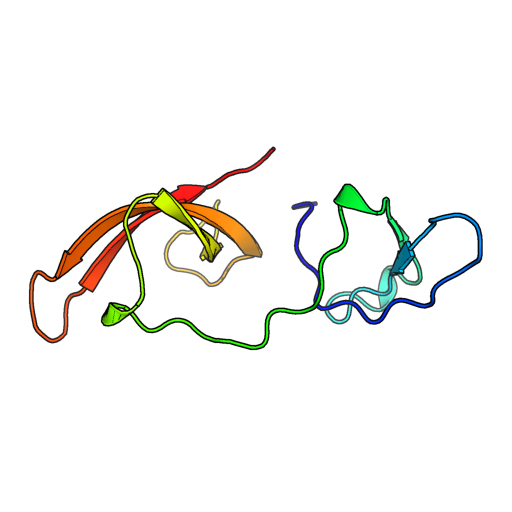O O . ILE A 1 94 ? 6.124 -8.135 4.283 1.00 89.88 94 ILE A O 1
ATOM 758 N N . LEU A 1 95 ? 4.978 -7.424 2.485 1.00 86.94 95 LEU A N 1
ATOM 759 C CA . LEU A 1 95 ? 5.392 -8.463 1.548 1.00 86.94 95 LEU A CA 1
ATOM 760 C C . LEU A 1 95 ? 6.580 -7.945 0.726 1.00 86.94 95 LEU A C 1
ATOM 762 O O . LEU A 1 95 ? 6.407 -7.243 -0.270 1.00 86.94 95 LEU A O 1
ATOM 766 N N . LEU A 1 96 ? 7.799 -8.268 1.162 1.00 80.50 96 LEU A N 1
ATOM 767 C CA . LEU A 1 96 ? 9.034 -7.819 0.502 1.00 80.50 96 LEU A CA 1
ATOM 768 C C . LEU A 1 96 ? 9.469 -8.690 -0.690 1.00 80.50 96 LEU A C 1
ATOM 770 O O . LEU A 1 96 ? 10.353 -8.269 -1.439 1.00 80.50 96 LEU A O 1
ATOM 774 N N . GLY A 1 97 ? 8.786 -9.818 -0.921 1.00 63.59 97 GLY A N 1
ATOM 775 C CA . GLY A 1 97 ? 9.142 -10.800 -1.949 1.00 63.59 97 GLY A CA 1
ATOM 776 C C . GLY A 1 97 ? 10.148 -11.807 -1.429 1.00 63.59 97 GLY A C 1
ATOM 777 O O . GLY A 1 97 ? 11.297 -11.397 -1.165 1.00 63.59 97 GLY A O 1
#

Radius of gyration: 15.94 Å; chains: 1; bounding box: 31×21×49 Å

Secondary structure (DSSP, 8-state):
--TT-----EEE-SSS-EEEE-TT-GGG-EEEE-GGG--PPP-PPPPGGG--TT-EEEEEE-SS-TTS--EEEEEEEEEEEE-SSS-EEEEEEEE--

pLDDT: mean 73.84, std 16.71, range [37.06, 93.44]

Foldseek 3Di:
DQLADDQFDFDDDPPQWTFTQGPVCNVVPTDTDGPVSDDHGDDDDDDLVRDDQQDWDWDFADPVDRVDGHDTFTWGWHDWDCPDPPDTDTDTHTDRD